Protein AF-A0A8T4I5E0-F1 (afdb_monomer_lite)

pLDDT: mean 89.1, std 5.52, range [70.25, 96.06]

Sequence (60 aa):
MPYMIVWIEEAAKFFREGPEMEGLVMEARSAGLSVIISLQRPSATSMPTDVRDQLGGVFC

Secondary structure (DSSP, 8-state):
---EEEEESSTHHHHHHSS-HHHHHHHTTTTTEEEEE--SS--TTTS-HHHHHH------

Radius of gyration: 11.36 Å; chains: 1; bounding box: 23×19×33 Å

Structure (mmCIF, N/CA/C/O backbone):
data_AF-A0A8T4I5E0-F1
#
_entry.id   AF-A0A8T4I5E0-F1
#
loop_
_atom_site.group_PDB
_atom_site.id
_atom_site.type_symbol
_atom_site.label_atom_id
_atom_site.label_alt_id
_atom_site.label_comp_id
_atom_site.label_asym_id
_atom_site.label_entity_id
_atom_site.label_seq_id
_atom_site.pdbx_PDB_ins_code
_atom_site.Cartn_x
_atom_site.Cartn_y
_atom_site.Cartn_z
_atom_site.occupancy
_atom_site.B_iso_or_equiv
_atom_site.auth_seq_id
_atom_site.auth_comp_id
_atom_site.auth_asym_id
_atom_site.auth_atom_id
_atom_site.pdbx_PDB_model_num
ATOM 1 N N . MET A 1 1 ? -7.082 -2.227 18.672 1.00 82.00 1 MET A N 1
ATOM 2 C CA . MET A 1 1 ? -6.491 -1.031 18.033 1.00 82.00 1 MET A CA 1
ATOM 3 C C . MET A 1 1 ? -7.487 -0.497 17.014 1.00 82.00 1 MET A C 1
ATOM 5 O O . MET A 1 1 ? -8.202 -1.324 16.454 1.00 82.00 1 MET A O 1
ATOM 9 N N . PRO A 1 2 ? -7.610 0.829 16.826 1.00 91.44 2 PRO A N 1
ATOM 10 C CA . PRO A 1 2 ? -8.456 1.380 15.771 1.00 91.44 2 PRO A CA 1
ATOM 11 C C . PRO A 1 2 ? -7.912 0.984 14.395 1.00 91.44 2 PRO A C 1
ATOM 13 O O . PRO A 1 2 ? -6.703 0.842 14.227 1.00 91.44 2 PRO A O 1
ATOM 16 N N . TYR A 1 3 ? -8.810 0.811 13.429 1.00 95.12 3 TYR A N 1
ATOM 17 C CA . TYR A 1 3 ? -8.426 0.562 12.044 1.00 95.12 3 TYR A CA 1
ATOM 18 C C . TYR A 1 3 ? -7.830 1.832 11.434 1.00 95.12 3 TYR A C 1
ATOM 20 O O . TYR A 1 3 ? -8.401 2.912 11.604 1.00 95.12 3 TYR A O 1
ATOM 28 N N . MET A 1 4 ? -6.706 1.711 10.730 1.00 96.06 4 MET A N 1
ATOM 29 C CA . MET A 1 4 ? -6.041 2.856 10.106 1.00 96.06 4 MET A CA 1
ATOM 30 C C . MET A 1 4 ? -6.043 2.751 8.586 1.00 96.06 4 MET A C 1
ATOM 32 O O . MET A 1 4 ? -5.928 1.671 8.013 1.00 96.06 4 MET A O 1
ATOM 36 N N . ILE A 1 5 ? -6.138 3.907 7.937 1.00 95.31 5 ILE A N 1
ATOM 37 C CA . ILE A 1 5 ? -5.942 4.042 6.498 1.00 95.31 5 ILE A CA 1
ATOM 38 C C . ILE A 1 5 ? -4.751 4.969 6.299 1.00 95.31 5 ILE A C 1
ATOM 40 O O . ILE A 1 5 ? -4.774 6.116 6.745 1.00 95.31 5 ILE A O 1
ATOM 44 N N . VAL A 1 6 ? -3.713 4.463 5.643 1.00 93.56 6 VAL A N 1
ATOM 45 C CA . VAL A 1 6 ? -2.551 5.245 5.223 1.00 93.56 6 VAL A CA 1
ATOM 46 C C . VAL A 1 6 ? -2.696 5.507 3.739 1.00 93.56 6 VAL A C 1
ATOM 48 O O . VAL A 1 6 ? -2.660 4.577 2.937 1.00 93.56 6 VAL A O 1
ATOM 51 N N . TRP A 1 7 ? -2.857 6.776 3.381 1.00 94.56 7 TRP A N 1
ATOM 52 C CA . TRP A 1 7 ? -2.926 7.201 1.992 1.00 94.56 7 TRP A CA 1
ATOM 53 C C . TRP A 1 7 ? -1.668 7.986 1.633 1.00 94.56 7 TRP A C 1
ATOM 55 O O . TRP A 1 7 ? -1.420 9.065 2.173 1.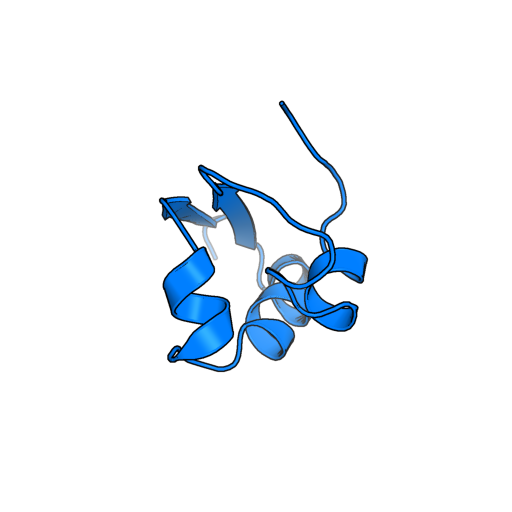00 94.56 7 TRP A O 1
ATOM 65 N N . ILE A 1 8 ? -0.867 7.423 0.729 1.00 91.94 8 ILE A N 1
ATOM 66 C CA . ILE A 1 8 ? 0.339 8.049 0.193 1.00 91.94 8 ILE A CA 1
ATOM 67 C C . ILE A 1 8 ? 0.033 8.616 -1.191 1.00 91.94 8 ILE A C 1
ATOM 69 O O . ILE A 1 8 ? -0.139 7.878 -2.164 1.00 91.94 8 ILE A O 1
ATOM 73 N N . GLU A 1 9 ? -0.005 9.942 -1.266 1.00 92.31 9 GLU A N 1
ATOM 74 C CA . GLU A 1 9 ? -0.113 10.660 -2.530 1.00 92.31 9 GLU A CA 1
ATOM 75 C C . GLU A 1 9 ? 1.243 10.725 -3.237 1.00 92.31 9 GLU A C 1
ATOM 77 O O . GLU A 1 9 ? 2.250 11.102 -2.639 1.00 92.31 9 GLU A O 1
ATOM 82 N N . GLU A 1 10 ? 1.257 10.376 -4.524 1.00 91.56 10 GLU A N 1
ATOM 83 C CA . GLU A 1 10 ? 2.448 10.354 -5.382 1.00 91.56 10 GLU A CA 1
ATOM 84 C C . GLU A 1 10 ? 3.620 9.554 -4.782 1.00 91.56 10 GLU A C 1
ATOM 86 O O . GLU A 1 10 ? 4.696 10.069 -4.460 1.00 91.56 10 GLU A O 1
ATOM 91 N N . ALA A 1 11 ? 3.418 8.242 -4.659 1.00 90.69 11 ALA A N 1
ATOM 92 C CA . ALA A 1 11 ? 4.385 7.357 -4.018 1.00 90.69 11 ALA A CA 1
ATOM 93 C C . ALA A 1 11 ? 5.638 7.048 -4.855 1.00 90.69 11 ALA A C 1
ATOM 95 O O . ALA A 1 11 ? 6.528 6.348 -4.372 1.00 90.69 11 ALA A O 1
ATOM 96 N N . ALA A 1 12 ? 5.780 7.569 -6.082 1.00 89.19 12 ALA A N 1
ATOM 97 C CA . ALA A 1 12 ? 6.924 7.226 -6.934 1.00 89.19 12 ALA A CA 1
ATOM 98 C C . ALA A 1 12 ? 8.272 7.602 -6.300 1.00 89.19 12 ALA A C 1
ATOM 100 O O . ALA A 1 12 ? 9.281 6.955 -6.571 1.00 89.19 12 ALA A O 1
ATOM 101 N N . LYS A 1 13 ? 8.298 8.634 -5.448 1.00 85.38 13 LYS A N 1
ATOM 102 C CA . LYS A 1 13 ? 9.500 9.024 -4.697 1.00 85.38 13 LYS A CA 1
ATOM 103 C C . LYS A 1 13 ? 9.845 8.017 -3.600 1.00 85.38 13 LYS A C 1
ATOM 105 O O . LYS A 1 13 ? 11.018 7.721 -3.404 1.00 85.38 13 LYS A O 1
ATOM 110 N N . PHE A 1 14 ? 8.836 7.439 -2.947 1.00 86.81 14 PHE A N 1
ATOM 111 C CA . PHE A 1 14 ? 9.034 6.433 -1.902 1.00 86.81 14 PHE A CA 1
ATOM 112 C C . PHE A 1 14 ? 9.658 5.155 -2.461 1.00 86.81 14 PHE A C 1
ATOM 114 O O . PHE A 1 14 ? 10.542 4.590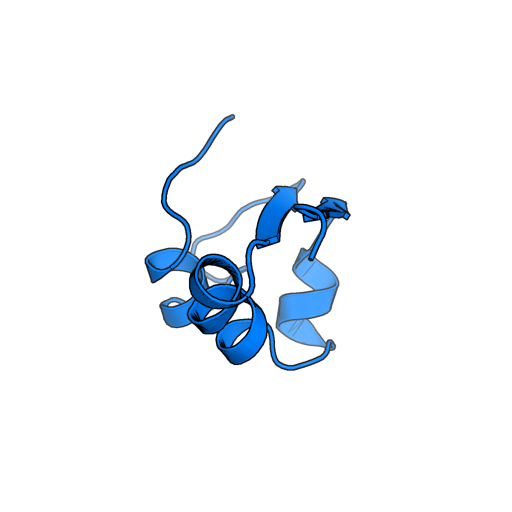 -1.834 1.00 86.81 14 PHE A O 1
ATOM 121 N N . PHE A 1 15 ? 9.279 4.753 -3.675 1.00 86.69 15 PHE A N 1
ATOM 122 C CA . PHE A 1 15 ? 9.860 3.578 -4.329 1.00 86.69 15 PHE A CA 1
ATOM 123 C C . PHE A 1 15 ? 11.312 3.759 -4.784 1.00 86.69 15 PHE A C 1
ATOM 125 O O . PHE A 1 15 ? 12.007 2.767 -4.974 1.00 86.69 15 PHE A O 1
ATOM 132 N N . ARG A 1 16 ? 11.772 5.000 -4.985 1.00 81.81 16 ARG A N 1
ATOM 133 C CA . ARG A 1 16 ? 13.137 5.285 -5.464 1.00 81.81 16 ARG A CA 1
ATOM 134 C C . ARG A 1 16 ? 14.109 5.628 -4.343 1.00 81.81 16 ARG A C 1
ATOM 136 O O . ARG A 1 16 ? 15.276 5.269 -4.427 1.00 81.81 16 ARG A O 1
ATOM 143 N N . GLU A 1 17 ? 13.640 6.375 -3.349 1.00 82.50 17 GLU A N 1
ATOM 144 C CA . GLU A 1 17 ? 14.492 7.060 -2.366 1.00 82.50 17 GLU A CA 1
ATOM 145 C C . GLU A 1 17 ? 13.990 6.886 -0.922 1.00 82.50 17 GLU A C 1
ATOM 147 O O . GLU A 1 17 ? 14.600 7.399 0.013 1.00 82.50 17 GLU A O 1
ATOM 152 N N . GLY A 1 18 ? 12.846 6.224 -0.735 1.00 73.31 18 GLY A N 1
ATOM 153 C CA . GLY A 1 18 ? 12.134 6.176 0.535 1.00 73.31 18 GLY A CA 1
ATOM 154 C C . GLY A 1 18 ? 12.436 4.954 1.407 1.00 73.31 18 GLY A C 1
ATOM 155 O O . GLY A 1 18 ? 13.268 4.115 1.064 1.00 73.31 18 GLY A O 1
ATOM 156 N N . PRO A 1 19 ? 11.744 4.857 2.558 1.00 74.31 19 PRO A N 1
ATOM 157 C CA . PRO A 1 19 ? 11.779 3.678 3.418 1.00 74.31 19 PRO A CA 1
ATOM 158 C C . PRO A 1 19 ? 11.258 2.427 2.697 1.00 74.31 19 PRO A C 1
ATOM 160 O O . PRO A 1 19 ? 10.499 2.517 1.731 1.00 74.31 19 PRO A O 1
ATOM 163 N N . GLU A 1 20 ? 11.643 1.257 3.207 1.00 82.62 20 GLU A N 1
ATOM 164 C CA . GLU A 1 20 ? 11.249 -0.044 2.666 1.00 82.62 20 GLU A CA 1
ATOM 165 C C . GLU A 1 20 ? 9.723 -0.228 2.712 1.00 82.62 20 GLU A C 1
ATOM 167 O O . GLU A 1 20 ? 9.124 -0.491 3.756 1.00 82.62 20 GLU A O 1
ATOM 172 N N . MET A 1 21 ? 9.081 -0.050 1.555 1.00 87.94 21 MET A N 1
ATOM 173 C CA . MET A 1 21 ? 7.626 -0.161 1.407 1.00 87.94 21 MET A CA 1
ATOM 174 C C . MET A 1 21 ? 7.134 -1.603 1.508 1.00 87.94 21 MET A C 1
ATOM 176 O O . MET A 1 21 ? 5.975 -1.817 1.848 1.00 87.94 21 MET A O 1
ATOM 180 N N . GLU A 1 22 ? 7.996 -2.576 1.222 1.00 90.12 22 GLU A N 1
ATOM 181 C CA . GLU A 1 22 ? 7.659 -3.998 1.187 1.00 90.12 22 GLU A CA 1
ATOM 182 C C . GLU A 1 22 ? 7.168 -4.503 2.548 1.00 90.12 22 GLU A C 1
ATOM 184 O O . GLU A 1 22 ? 6.040 -4.985 2.651 1.00 90.12 22 GLU A O 1
ATOM 189 N N . GLY A 1 23 ? 7.937 -4.271 3.616 1.00 90.56 23 GLY A N 1
ATOM 190 C CA . GLY A 1 23 ? 7.530 -4.655 4.970 1.00 90.56 23 GLY A CA 1
ATOM 191 C C . GLY A 1 23 ? 6.230 -3.979 5.421 1.00 90.56 23 GLY A C 1
ATOM 192 O O . GLY A 1 23 ? 5.393 -4.612 6.065 1.00 90.56 23 GLY A O 1
ATOM 193 N N . LEU A 1 24 ? 6.013 -2.715 5.030 1.00 91.06 24 LEU A N 1
ATOM 194 C CA . LEU A 1 24 ? 4.766 -2.006 5.326 1.00 91.06 24 LEU A CA 1
ATOM 195 C C . LEU A 1 24 ? 3.564 -2.707 4.684 1.00 91.06 24 LEU A C 1
ATOM 197 O O . LEU A 1 24 ? 2.570 -2.946 5.366 1.00 91.06 24 LEU A O 1
ATOM 201 N N . VAL A 1 25 ? 3.626 -3.008 3.383 1.00 92.81 25 VAL A N 1
ATOM 202 C CA . VAL A 1 25 ? 2.476 -3.583 2.667 1.00 92.81 25 VAL A CA 1
ATOM 203 C C . VAL A 1 25 ? 2.239 -5.052 3.014 1.00 92.81 25 VAL A C 1
ATOM 205 O O . VAL A 1 25 ? 1.084 -5.472 3.033 1.00 92.81 25 VAL A O 1
ATOM 208 N N . MET A 1 26 ? 3.287 -5.807 3.359 1.00 93.31 26 MET A N 1
ATOM 209 C CA . MET A 1 26 ? 3.174 -7.201 3.804 1.00 93.31 26 MET A CA 1
ATOM 210 C C . MET A 1 26 ? 2.441 -7.325 5.147 1.00 93.31 26 MET A C 1
ATOM 212 O O . MET A 1 26 ? 1.559 -8.169 5.300 1.00 93.31 26 MET A O 1
ATOM 216 N N . GLU A 1 27 ? 2.750 -6.452 6.108 1.00 93.62 27 GLU A N 1
ATOM 217 C CA . GLU A 1 27 ? 2.202 -6.537 7.470 1.00 93.62 27 G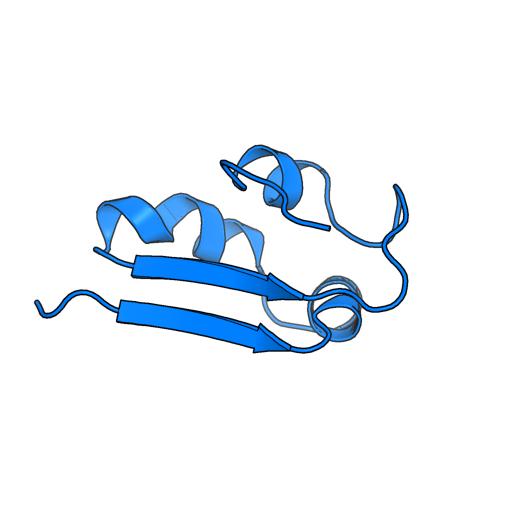LU A CA 1
ATOM 218 C C . GLU A 1 27 ? 0.965 -5.654 7.698 1.00 93.62 27 GLU A C 1
ATOM 220 O O . GLU A 1 27 ? 0.293 -5.761 8.725 1.00 93.62 27 GLU A O 1
ATOM 225 N N . ALA A 1 28 ? 0.605 -4.788 6.745 1.00 93.94 28 ALA A N 1
ATOM 226 C CA . ALA A 1 28 ? -0.512 -3.854 6.900 1.00 93.94 28 ALA A CA 1
ATOM 227 C C . ALA A 1 28 ? -1.814 -4.556 7.324 1.00 93.94 28 ALA A C 1
ATOM 229 O O . ALA A 1 28 ? -2.489 -4.130 8.264 1.00 93.94 28 ALA A O 1
ATOM 230 N N . ARG A 1 29 ? -2.151 -5.679 6.678 1.00 91.75 29 ARG A N 1
ATOM 231 C CA . ARG A 1 29 ? -3.397 -6.403 6.958 1.00 91.75 29 ARG A CA 1
ATOM 232 C C . ARG A 1 29 ? -3.426 -6.984 8.373 1.00 91.75 29 ARG A C 1
ATOM 234 O O . ARG A 1 29 ? -4.460 -6.877 9.033 1.00 91.75 29 ARG A O 1
ATOM 241 N N . SER A 1 30 ? -2.328 -7.594 8.828 1.00 94.12 30 SER A N 1
ATOM 242 C CA . SER A 1 30 ? -2.222 -8.192 10.168 1.00 94.12 30 SER A CA 1
ATOM 243 C C . SER A 1 30 ? -2.255 -7.111 11.257 1.00 94.12 30 SER A C 1
ATOM 245 O O . SER A 1 30 ? -2.865 -7.308 12.309 1.00 94.12 30 SER A O 1
ATOM 247 N N . ALA A 1 31 ? -1.704 -5.931 10.962 1.00 94.88 31 ALA A N 1
ATOM 248 C CA . ALA A 1 31 ? -1.708 -4.759 11.831 1.00 94.88 31 ALA A CA 1
ATOM 249 C C . ALA A 1 31 ? -3.052 -4.000 11.882 1.00 94.88 31 ALA A C 1
ATOM 251 O O . ALA A 1 31 ? -3.205 -3.085 12.694 1.00 94.88 31 ALA A O 1
ATOM 252 N N . GLY A 1 32 ? -4.040 -4.359 11.052 1.00 95.88 32 GLY A N 1
ATOM 253 C CA . GLY A 1 32 ? -5.322 -3.648 10.975 1.00 95.88 32 GLY A CA 1
ATOM 254 C C . GLY A 1 32 ? -5.235 -2.316 10.219 1.00 95.88 32 GLY A C 1
ATOM 255 O O . GLY A 1 32 ? -5.876 -1.338 10.609 1.00 95.88 32 GLY A O 1
ATOM 256 N N . LEU A 1 33 ? -4.432 -2.281 9.154 1.00 94.75 33 LEU A N 1
ATOM 257 C CA . LEU A 1 33 ? -4.159 -1.115 8.322 1.00 94.75 33 LEU A CA 1
ATOM 258 C C . LEU A 1 33 ? -4.514 -1.386 6.849 1.00 94.75 33 LEU A C 1
ATOM 260 O O . LEU A 1 33 ? -4.231 -2.457 6.315 1.00 94.75 33 LEU A O 1
ATOM 264 N N . SER A 1 34 ? -5.108 -0.401 6.179 1.00 94.62 34 SER A N 1
ATOM 265 C CA . SER A 1 34 ? -5.159 -0.328 4.712 1.00 94.62 34 SER A CA 1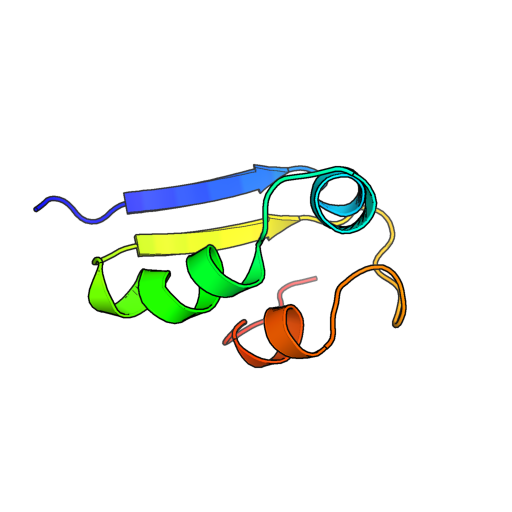
ATOM 266 C C . SER A 1 34 ? -4.118 0.659 4.202 1.00 94.62 34 SER A C 1
ATOM 268 O O . SER A 1 34 ? -4.021 1.769 4.727 1.00 94.62 34 SER A O 1
ATOM 270 N N . VAL A 1 35 ? -3.392 0.285 3.147 1.00 94.25 35 VAL A N 1
ATOM 271 C CA . VAL A 1 35 ? -2.494 1.186 2.412 1.00 94.25 35 VAL A CA 1
ATOM 272 C C . VAL A 1 35 ? -3.139 1.544 1.075 1.00 94.25 35 VAL A C 1
ATOM 274 O O . VAL A 1 35 ? -3.504 0.658 0.305 1.00 94.25 35 VAL A O 1
ATOM 277 N N . ILE A 1 36 ? -3.266 2.839 0.798 1.00 94.62 36 ILE A N 1
ATOM 278 C CA . ILE A 1 36 ? -3.712 3.386 -0.485 1.00 94.62 36 ILE A CA 1
ATOM 279 C C . ILE A 1 36 ? -2.543 4.151 -1.099 1.00 94.62 36 ILE A C 1
ATOM 281 O O . ILE A 1 36 ? -1.932 5.000 -0.446 1.00 94.62 36 ILE A O 1
ATOM 285 N N . ILE A 1 37 ? -2.224 3.833 -2.352 1.00 92.62 37 ILE A N 1
ATOM 286 C CA . ILE A 1 37 ? -1.076 4.388 -3.065 1.00 92.62 37 ILE A CA 1
ATOM 287 C C . ILE A 1 37 ? -1.553 5.060 -4.348 1.00 92.62 37 ILE A C 1
ATOM 289 O O . ILE A 1 37 ? -2.096 4.393 -5.228 1.00 92.62 37 ILE A O 1
ATOM 293 N N . SER A 1 38 ? -1.285 6.359 -4.476 1.00 92.75 38 SER A N 1
ATOM 294 C CA . SER A 1 38 ? -1.512 7.110 -5.713 1.00 92.75 38 SER A CA 1
ATOM 295 C C . SER A 1 38 ? -0.216 7.248 -6.515 1.00 92.75 38 SER A C 1
ATOM 297 O O . SER A 1 38 ? 0.853 7.517 -5.959 1.00 92.75 38 SER A O 1
ATOM 299 N N . LEU A 1 39 ? -0.315 7.139 -7.842 1.00 91.31 39 LEU A N 1
ATOM 300 C CA . LEU A 1 39 ? 0.766 7.426 -8.790 1.00 91.31 39 LEU A CA 1
ATOM 301 C C . LEU A 1 39 ? 0.223 8.273 -9.943 1.00 91.31 39 LEU A C 1
ATOM 303 O O . LEU A 1 39 ? -0.716 7.856 -10.614 1.00 91.31 39 LEU A O 1
ATOM 307 N N . GLN A 1 40 ? 0.836 9.422 -10.235 1.00 90.12 40 GLN A N 1
ATOM 308 C CA . GLN A 1 40 ? 0.450 10.243 -11.392 1.00 90.12 40 GLN A CA 1
ATOM 309 C C . GLN A 1 40 ? 0.867 9.614 -12.723 1.00 90.12 40 GLN A C 1
ATOM 311 O O . GLN A 1 40 ? 0.232 9.833 -13.752 1.00 90.12 40 GLN A O 1
ATOM 316 N N . ARG A 1 41 ? 1.981 8.876 -12.724 1.00 88.00 41 ARG A N 1
ATOM 317 C CA . ARG A 1 41 ? 2.538 8.219 -13.914 1.00 88.00 41 ARG A CA 1
ATOM 318 C C . ARG A 1 41 ? 2.964 6.793 -13.568 1.00 88.00 41 ARG A C 1
ATOM 320 O O . ARG A 1 41 ? 4.163 6.548 -13.416 1.00 88.00 41 ARG A O 1
ATOM 327 N N . PRO A 1 42 ? 2.004 5.868 -13.396 1.00 87.25 42 PRO A N 1
ATOM 328 C CA . PRO A 1 42 ? 2.329 4.479 -13.117 1.00 87.25 42 PRO A CA 1
ATOM 329 C C . PRO A 1 42 ? 3.085 3.868 -14.304 1.00 87.25 42 PRO A C 1
ATOM 331 O O . PRO A 1 42 ? 2.709 4.046 -15.462 1.00 87.25 42 PRO A O 1
ATOM 334 N N . SER A 1 43 ? 4.161 3.140 -14.021 1.00 83.81 43 SER A N 1
ATOM 335 C CA . SER A 1 43 ? 4.895 2.348 -15.005 1.00 83.81 43 SER A CA 1
ATOM 336 C C . SER A 1 43 ? 5.254 0.982 -14.426 1.00 83.81 43 SER A C 1
ATOM 338 O O . SER A 1 43 ? 5.305 0.793 -13.212 1.00 83.81 43 SER A O 1
ATOM 340 N N . ALA A 1 44 ? 5.556 0.012 -15.292 1.00 80.88 44 ALA A N 1
ATOM 341 C CA . ALA A 1 44 ? 5.967 -1.324 -14.853 1.00 80.88 44 ALA A CA 1
ATOM 342 C C . ALA A 1 44 ? 7.241 -1.319 -13.986 1.00 80.88 44 ALA A C 1
ATOM 344 O O .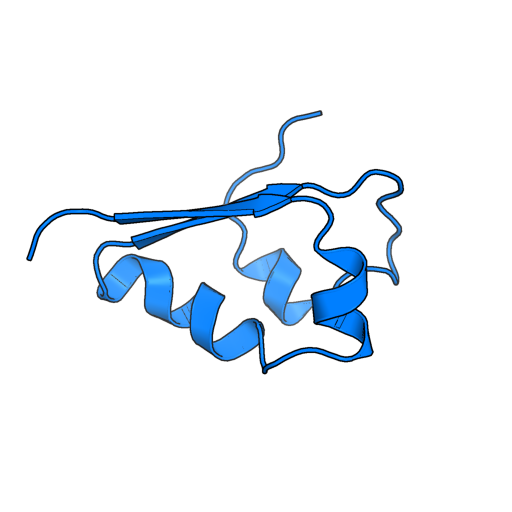 ALA A 1 44 ? 7.493 -2.284 -13.274 1.00 80.88 44 ALA A O 1
ATOM 345 N N . THR A 1 45 ? 8.028 -0.242 -14.053 1.00 82.00 45 THR A N 1
ATOM 346 C CA . THR A 1 45 ? 9.285 -0.058 -13.321 1.00 82.00 45 THR A CA 1
ATOM 347 C C . THR A 1 45 ? 9.179 0.968 -12.195 1.00 82.00 45 THR A C 1
ATOM 349 O O . THR A 1 45 ? 10.153 1.179 -11.478 1.00 82.00 45 THR A O 1
ATOM 352 N N . SER A 1 46 ? 8.035 1.645 -12.035 1.00 83.94 46 SER A N 1
ATOM 353 C CA . SER A 1 46 ? 7.883 2.681 -11.009 1.00 83.94 46 SER A CA 1
ATOM 354 C C . SER A 1 46 ? 7.677 2.107 -9.613 1.00 83.94 46 SER A C 1
ATOM 356 O O . SER A 1 46 ? 7.919 2.821 -8.649 1.00 83.94 46 SER A O 1
ATOM 358 N N . MET A 1 47 ? 7.209 0.861 -9.509 1.00 89.69 47 MET A N 1
ATOM 359 C CA . MET A 1 47 ? 6.905 0.165 -8.260 1.00 89.69 47 MET A CA 1
ATOM 360 C C . MET A 1 47 ? 7.594 -1.209 -8.266 1.00 89.69 47 MET A C 1
ATOM 362 O O . MET A 1 47 ? 7.516 -1.896 -9.289 1.00 89.69 47 MET A O 1
ATOM 366 N N . PRO A 1 48 ? 8.237 -1.627 -7.161 1.00 88.44 48 PRO A N 1
ATOM 367 C CA . PRO A 1 48 ? 8.777 -2.978 -7.025 1.00 88.44 48 PRO A CA 1
ATOM 368 C C . PRO A 1 48 ? 7.694 -4.049 -7.197 1.00 88.44 48 PRO A C 1
ATOM 370 O O . PRO A 1 48 ? 6.551 -3.853 -6.780 1.00 88.44 48 PRO A O 1
ATOM 373 N N . THR A 1 49 ? 8.056 -5.188 -7.790 1.00 89.25 49 THR A N 1
ATOM 374 C CA . THR A 1 49 ? 7.120 -6.303 -8.010 1.00 89.25 49 THR A CA 1
ATOM 375 C C . THR A 1 49 ? 6.544 -6.816 -6.695 1.00 89.25 49 THR A C 1
ATOM 377 O O . THR A 1 49 ? 5.331 -6.956 -6.603 1.00 89.25 49 THR A O 1
ATOM 380 N N . ASP A 1 50 ? 7.373 -6.984 -5.663 1.00 89.25 50 ASP A N 1
ATOM 381 C CA . ASP A 1 50 ? 6.928 -7.513 -4.370 1.00 89.25 50 ASP A CA 1
ATOM 382 C C . ASP A 1 50 ? 5.903 -6.593 -3.701 1.00 89.25 50 ASP A C 1
ATOM 384 O O . ASP A 1 50 ? 4.891 -7.058 -3.186 1.00 89.25 50 ASP A O 1
ATOM 388 N N . VAL A 1 51 ? 6.090 -5.271 -3.806 1.00 90.69 51 VAL A N 1
ATOM 389 C CA . VAL A 1 51 ? 5.102 -4.290 -3.334 1.00 90.69 51 VAL A CA 1
ATOM 390 C C . VAL A 1 51 ? 3.802 -4.403 -4.127 1.00 90.69 51 VAL A C 1
ATOM 392 O O . VAL A 1 51 ? 2.724 -4.404 -3.536 1.00 90.69 51 VAL A O 1
ATOM 395 N N . ARG A 1 52 ? 3.887 -4.504 -5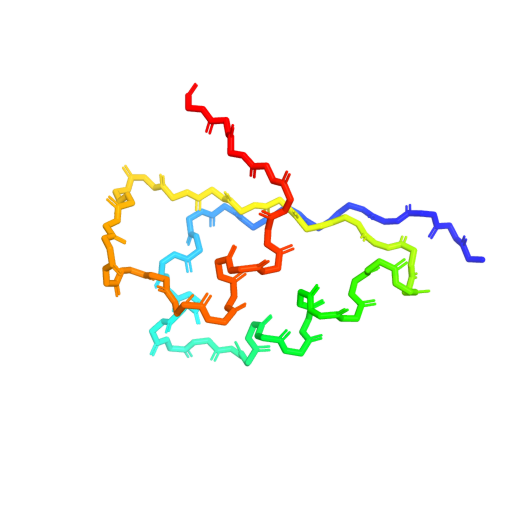.458 1.00 89.62 52 ARG A N 1
ATOM 396 C CA . ARG A 1 52 ? 2.711 -4.610 -6.331 1.00 89.62 52 ARG A CA 1
ATOM 397 C C . ARG A 1 52 ? 1.897 -5.866 -6.035 1.00 89.62 52 ARG A C 1
ATOM 399 O O . ARG A 1 52 ? 0.673 -5.789 -6.018 1.00 89.62 52 ARG A O 1
ATOM 406 N N . ASP A 1 53 ? 2.565 -6.983 -5.781 1.00 91.69 53 ASP A N 1
ATOM 407 C CA . ASP A 1 53 ? 1.923 -8.271 -5.528 1.00 91.69 53 ASP A CA 1
ATOM 408 C C . ASP A 1 53 ? 1.159 -8.293 -4.189 1.00 91.69 53 ASP A C 1
ATOM 410 O O . ASP A 1 53 ? 0.223 -9.076 -4.031 1.00 91.69 53 ASP A O 1
ATOM 414 N N . GLN A 1 54 ? 1.484 -7.394 -3.248 1.00 92.56 54 GLN A N 1
ATOM 415 C CA . GLN A 1 54 ? 0.716 -7.214 -2.007 1.00 92.56 54 GLN A CA 1
ATOM 416 C C . GLN A 1 54 ? -0.529 -6.321 -2.167 1.00 92.56 54 GLN A C 1
ATOM 418 O O . GLN A 1 54 ? -1.403 -6.317 -1.296 1.00 92.56 54 GLN A O 1
ATOM 423 N N . LEU A 1 55 ? -0.649 -5.545 -3.251 1.00 90.50 55 LEU A N 1
ATOM 424 C CA . LEU A 1 55 ? -1.778 -4.632 -3.448 1.00 90.50 55 LEU A CA 1
ATOM 425 C C . LEU A 1 55 ? -2.984 -5.392 -4.015 1.00 90.50 55 LEU A C 1
ATOM 427 O O . LEU A 1 55 ? -3.024 -5.771 -5.181 1.00 90.50 55 LEU A O 1
ATOM 431 N N . GLY A 1 56 ? -4.011 -5.580 -3.184 1.00 87.12 56 GLY A N 1
ATOM 432 C CA . GLY A 1 56 ? -5.199 -6.376 -3.523 1.00 87.12 56 GLY A CA 1
ATOM 433 C C . GLY A 1 56 ? -6.176 -5.745 -4.525 1.00 87.12 56 GLY A C 1
ATOM 434 O O . GLY A 1 56 ? -7.211 -6.343 -4.814 1.00 87.12 56 GLY A O 1
ATOM 435 N N . GLY A 1 57 ? -5.898 -4.544 -5.036 1.00 87.31 57 GLY A N 1
ATOM 436 C CA . GLY A 1 57 ? -6.769 -3.863 -5.986 1.00 87.31 57 GLY A CA 1
ATOM 437 C C . GLY A 1 57 ? -6.132 -2.623 -6.601 1.00 87.31 57 GLY A C 1
ATOM 438 O O . GLY A 1 57 ? -5.238 -2.009 -6.022 1.00 87.31 57 GLY A O 1
ATOM 439 N N . VAL A 1 58 ? -6.623 -2.257 -7.782 1.00 87.88 58 VAL A N 1
ATOM 440 C CA . VAL A 1 58 ? -6.226 -1.053 -8.517 1.00 87.88 58 VAL A CA 1
ATOM 441 C C . VAL A 1 58 ? -7.492 -0.310 -8.921 1.00 87.88 58 VAL A C 1
ATOM 443 O O . VAL A 1 58 ? -8.450 -0.924 -9.390 1.00 87.88 58 VAL A O 1
ATOM 446 N N . PHE A 1 59 ? -7.487 1.007 -8.745 1.00 83.56 59 PHE A N 1
ATOM 447 C CA . PHE A 1 59 ? -8.499 1.915 -9.271 1.00 83.56 59 PHE A CA 1
ATOM 448 C C . PHE A 1 59 ? -7.800 2.954 -10.155 1.00 83.56 59 PHE A C 1
ATOM 450 O O . PHE A 1 59 ? -6.690 3.384 -9.832 1.00 83.56 59 PHE A O 1
ATOM 457 N N . CYS A 1 60 ? -8.411 3.287 -11.293 1.00 70.25 60 CYS A N 1
ATOM 458 C CA . CYS A 1 60 ? -7.894 4.241 -12.273 1.00 70.25 60 CYS A CA 1
ATOM 459 C C . CYS A 1 60 ? -8.805 5.459 -12.422 1.00 70.25 60 CYS A C 1
ATOM 461 O O . CYS A 1 60 ? -10.039 5.303 -12.283 1.00 70.25 60 CYS A O 1
#

Foldseek 3Di:
DDAEEAEDAACLCCQPPNPDCLVCLVCQVVVNYHYHYDHPDDDPPSHDPSNVVSDPDDDD